Protein AF-A0A1V5C264-F1 (afdb_monomer_lite)

pLDDT: mean 93.82, std 5.55, range [57.28, 98.38]

Foldseek 3Di:
DPDQDDPCQCPDPVRVVVQQVPQDDPPPDGSVVVSVVVVVCCVCPDVVVVCCVQQVPHHPVVVVVVCVVPDPVVVVVQVVCQQVVHDDPVDDPVPPPDDRPPDDD

Secondary structure (DSSP, 8-state):
---PPPHHHHT-TTTHHHHHHHS--STTS-HHHHHHHHHHHHHHTSHHHHHHHHHTTS-HHHHHHHHHHH--HHHHHHHHHHHTT---TT--HHHHTSPPSSPP-

Structure (mmCIF, N/CA/C/O backbone):
data_AF-A0A1V5C264-F1
#
_entry.id   AF-A0A1V5C264-F1
#
loop_
_atom_site.group_PDB
_atom_site.id
_atom_site.type_symbol
_atom_site.label_atom_id
_atom_site.label_alt_id
_atom_site.label_comp_id
_atom_site.label_asym_id
_atom_site.label_entity_id
_atom_site.label_seq_id
_atom_site.pdbx_PDB_ins_code
_atom_site.Cartn_x
_atom_site.Cartn_y
_atom_site.Cartn_z
_atom_site.occupancy
_atom_site.B_iso_or_equiv
_atom_site.auth_seq_id
_atom_site.auth_comp_id
_atom_site.auth_asym_id
_atom_site.auth_atom_id
_atom_site.pdbx_PDB_model_num
ATOM 1 N N . MET A 1 1 ? -8.990 5.222 12.154 1.00 57.28 1 MET A N 1
ATOM 2 C CA . MET A 1 1 ? -10.092 5.487 13.109 1.00 57.28 1 MET A CA 1
ATOM 3 C C . MET A 1 1 ? -9.518 5.525 14.521 1.00 57.28 1 MET A C 1
ATOM 5 O O . MET A 1 1 ? -9.040 4.501 14.985 1.00 57.28 1 MET A O 1
ATOM 9 N N . ALA A 1 2 ? -9.449 6.697 15.155 1.00 69.06 2 ALA A N 1
ATOM 10 C CA . ALA A 1 2 ? -8.635 6.890 16.365 1.00 69.06 2 ALA A CA 1
ATOM 11 C C . ALA A 1 2 ? -9.377 6.630 17.692 1.00 69.06 2 ALA A C 1
ATOM 13 O O . ALA A 1 2 ? -8.732 6.466 18.718 1.00 69.06 2 ALA A O 1
ATOM 14 N N . THR A 1 3 ? -10.714 6.588 17.680 1.00 92.38 3 THR A N 1
ATOM 15 C CA . THR A 1 3 ? -11.538 6.703 18.900 1.00 92.38 3 THR A CA 1
ATOM 16 C C . THR A 1 3 ? -12.311 5.437 19.285 1.00 92.38 3 THR A C 1
ATOM 18 O O . THR A 1 3 ? -13.117 5.483 20.209 1.00 92.38 3 THR A O 1
ATOM 21 N N . ALA A 1 4 ? -12.105 4.304 18.598 1.00 93.44 4 ALA A N 1
ATOM 22 C CA . ALA A 1 4 ? -12.715 3.044 19.034 1.00 93.44 4 ALA A CA 1
ATOM 23 C C . ALA A 1 4 ? -12.108 2.575 20.369 1.00 93.44 4 ALA A C 1
ATOM 25 O O . ALA A 1 4 ? -10.886 2.651 20.526 1.00 93.44 4 ALA A O 1
ATOM 26 N N . PRO A 1 5 ? -12.923 2.025 21.286 1.00 95.25 5 PRO A N 1
ATOM 27 C CA . PRO A 1 5 ? -12.435 1.494 22.551 1.00 95.25 5 PRO A CA 1
ATOM 28 C C . PRO A 1 5 ? -11.496 0.300 22.342 1.00 95.25 5 PRO A C 1
ATOM 30 O O . PRO A 1 5 ? -11.518 -0.398 21.313 1.00 95.25 5 PRO A O 1
ATOM 33 N N . SER A 1 6 ? -10.657 0.035 23.338 1.00 95.12 6 SER A N 1
ATOM 34 C CA . SER A 1 6 ? -9.791 -1.138 23.329 1.00 95.12 6 SER A CA 1
ATOM 35 C C . SER A 1 6 ? -10.619 -2.421 23.479 1.00 95.12 6 SER A C 1
ATOM 37 O O . SER A 1 6 ? -11.800 -2.399 23.819 1.00 95.12 6 SER A O 1
ATOM 39 N N . ALA A 1 7 ? -10.007 -3.574 23.200 1.00 95.12 7 ALA A N 1
ATOM 40 C CA . ALA A 1 7 ? -10.665 -4.850 23.492 1.00 95.12 7 ALA A CA 1
ATOM 41 C C . ALA A 1 7 ? -10.906 -5.025 25.002 1.00 95.12 7 ALA A C 1
ATOM 43 O O . ALA A 1 7 ? -11.910 -5.603 25.396 1.00 95.12 7 ALA A O 1
ATOM 44 N N . LYS A 1 8 ? -10.018 -4.475 25.844 1.00 97.38 8 LYS A N 1
ATOM 45 C CA . LYS A 1 8 ? -10.157 -4.542 27.302 1.00 97.38 8 LYS A CA 1
ATOM 46 C C . LYS A 1 8 ? -11.412 -3.819 27.779 1.00 97.38 8 LYS A C 1
ATOM 48 O O . LYS A 1 8 ? -12.084 -4.336 28.655 1.00 97.38 8 LYS A O 1
ATOM 53 N N . ASP A 1 9 ? -11.749 -2.684 27.170 1.00 97.31 9 ASP A N 1
ATOM 54 C CA . ASP A 1 9 ? -12.967 -1.943 27.516 1.00 97.31 9 ASP A CA 1
ATOM 55 C C . ASP A 1 9 ? -14.222 -2.705 27.066 1.00 97.31 9 ASP A C 1
ATOM 57 O O . ASP A 1 9 ? -15.200 -2.780 27.803 1.00 97.31 9 ASP A O 1
ATOM 61 N N . PHE A 1 10 ? -14.197 -3.312 25.873 1.00 96.94 10 PHE A N 1
ATOM 62 C CA . PHE A 1 10 ? -15.345 -4.072 25.366 1.00 96.94 10 PHE A CA 1
ATOM 63 C C . PHE A 1 10 ? -15.644 -5.320 26.206 1.00 96.94 10 PHE A C 1
ATOM 65 O O . PHE A 1 10 ? -16.808 -5.640 26.406 1.00 96.94 10 PHE A O 1
ATOM 72 N N . PHE A 1 11 ? -14.615 -6.008 26.712 1.00 97.12 11 PHE A N 1
ATOM 73 C CA . PHE A 1 11 ? -14.774 -7.213 27.540 1.00 97.12 11 PHE A CA 1
ATOM 74 C C . PHE A 1 11 ? -14.804 -6.935 29.052 1.00 97.12 11 PHE A C 1
ATOM 76 O O . PHE A 1 11 ? -14.898 -7.875 29.840 1.00 97.12 11 PHE A O 1
ATOM 83 N N . ASN A 1 12 ? -14.713 -5.672 29.478 1.00 98.31 12 ASN A N 1
ATOM 84 C CA . ASN A 1 12 ? -14.851 -5.306 30.885 1.00 98.31 12 ASN A CA 1
ATOM 85 C C . ASN A 1 12 ? -16.347 -5.268 31.267 1.00 98.31 12 ASN A C 1
ATOM 87 O O . ASN A 1 12 ? -17.090 -4.503 30.648 1.00 98.31 12 ASN A O 1
ATOM 91 N N . PRO A 1 13 ? -16.790 -6.023 32.296 1.00 98.06 13 PRO A N 1
ATOM 92 C CA . PRO A 1 13 ? -18.185 -6.041 32.742 1.00 98.06 13 PRO A CA 1
ATOM 93 C C . PRO A 1 13 ? -18.781 -4.663 33.059 1.00 98.06 13 PRO A C 1
ATOM 95 O O . PRO A 1 13 ? -19.970 -4.458 32.853 1.00 98.06 13 PRO A O 1
ATOM 98 N N . GLU A 1 14 ? -17.978 -3.710 33.539 1.00 98.38 14 GLU A N 1
ATOM 99 C CA . GLU A 1 14 ? -18.458 -2.372 33.913 1.00 98.38 14 GLU A CA 1
ATOM 100 C C . GLU A 1 14 ? -18.763 -1.482 32.698 1.00 98.38 14 GLU A C 1
ATOM 102 O O . GLU A 1 14 ? -19.636 -0.616 32.758 1.00 98.38 14 GLU A O 1
ATOM 107 N N . THR A 1 15 ? -18.043 -1.675 31.589 1.00 98.12 15 THR A N 1
ATOM 108 C CA . THR A 1 15 ? -18.143 -0.826 30.390 1.00 98.12 1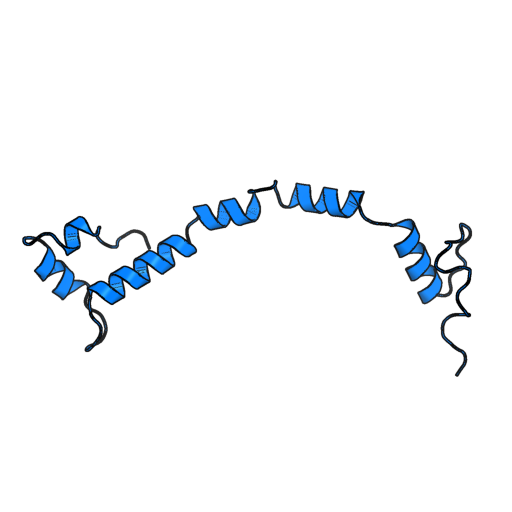5 THR A CA 1
ATOM 109 C C . THR A 1 15 ? -18.817 -1.516 29.208 1.00 98.12 15 THR A C 1
ATOM 111 O O . THR A 1 15 ? -19.258 -0.820 28.291 1.00 98.12 15 THR A O 1
ATOM 114 N N . HIS A 1 16 ? -18.931 -2.848 29.227 1.00 97.88 16 HIS A N 1
ATOM 115 C CA . HIS A 1 16 ? -19.470 -3.651 28.129 1.00 97.88 16 HIS A CA 1
ATOM 116 C C . HIS A 1 16 ? -20.855 -3.172 27.688 1.00 97.88 16 HIS A C 1
ATOM 118 O O . HIS A 1 16 ? -21.009 -2.759 26.543 1.00 97.88 16 HIS A O 1
ATOM 124 N N . ASP A 1 17 ? -21.829 -3.123 28.599 1.00 98.06 17 ASP A N 1
ATOM 125 C CA . ASP A 1 17 ? -23.222 -2.786 28.267 1.00 98.06 17 ASP A CA 1
ATOM 126 C C . ASP A 1 17 ? -23.367 -1.373 27.678 1.00 98.06 17 ASP A C 1
ATOM 128 O O . ASP A 1 17 ? -24.203 -1.115 26.807 1.00 98.06 17 ASP A O 1
ATOM 132 N N . ILE A 1 18 ? -22.527 -0.439 28.135 1.00 98.12 18 ILE A N 1
ATOM 133 C CA . ILE A 1 18 ? -22.489 0.935 27.626 1.00 98.12 18 ILE A CA 1
ATOM 134 C C . ILE A 1 18 ? -21.957 0.933 26.191 1.00 98.12 18 ILE A C 1
ATOM 136 O O . ILE A 1 18 ? -22.546 1.562 25.309 1.00 98.12 18 ILE A O 1
ATOM 140 N N . ILE A 1 19 ? -20.856 0.224 25.944 1.00 97.62 19 ILE A N 1
ATOM 141 C CA . ILE A 1 19 ? -20.245 0.137 24.618 1.00 97.62 19 ILE A CA 1
ATOM 142 C C . ILE A 1 19 ? -21.171 -0.601 23.646 1.00 97.62 19 ILE A C 1
ATOM 144 O O . ILE A 1 19 ? -21.394 -0.101 22.543 1.00 97.62 19 ILE A O 1
ATOM 148 N N . GLU A 1 20 ? -21.744 -1.730 24.064 1.00 97.62 20 GLU A N 1
ATOM 149 C CA . GLU A 1 20 ? -22.695 -2.529 23.288 1.00 97.62 20 GLU A CA 1
ATOM 150 C C . GLU A 1 20 ? -23.893 -1.676 22.859 1.00 97.62 20 GLU A C 1
ATOM 152 O O . GLU A 1 20 ? -24.271 -1.675 21.693 1.00 97.62 20 GLU A O 1
ATOM 157 N N . LYS A 1 21 ? -24.446 -0.854 23.760 1.00 97.00 21 LYS A N 1
ATOM 158 C CA . LYS A 1 21 ? -25.572 0.032 23.441 1.00 97.00 21 LYS A CA 1
ATOM 159 C C . LYS A 1 21 ? -25.193 1.189 22.515 1.00 97.00 21 LYS A C 1
ATOM 161 O O . LYS A 1 21 ? -25.906 1.463 21.551 1.00 97.00 21 LYS A O 1
ATOM 166 N N . TYR A 1 22 ? -24.136 1.934 22.841 1.00 97.25 22 TYR A N 1
ATOM 167 C CA . TYR A 1 22 ? -23.854 3.216 22.183 1.00 97.25 22 TYR A CA 1
ATOM 168 C C . TYR A 1 22 ? -22.998 3.095 20.923 1.00 97.25 22 TYR A C 1
ATOM 170 O O . TYR A 1 22 ? -22.998 4.017 20.108 1.00 97.25 22 TYR A O 1
ATOM 178 N N . LEU A 1 23 ? -22.286 1.980 20.737 1.00 96.75 23 LEU A N 1
ATOM 179 C CA . LEU A 1 23 ? -21.529 1.709 19.511 1.00 96.75 23 LEU A CA 1
ATOM 180 C C . LEU A 1 23 ? -22.224 0.710 18.574 1.00 96.75 23 LEU A C 1
ATOM 182 O O . LEU A 1 23 ? -21.651 0.385 17.522 1.00 96.75 23 LEU A O 1
ATOM 186 N N . ALA A 1 24 ? -23.448 0.286 18.914 1.00 96.44 24 ALA A N 1
ATOM 187 C CA . ALA A 1 24 ? -24.311 -0.526 18.066 1.00 96.44 24 ALA A CA 1
ATOM 188 C C . ALA A 1 24 ? -24.493 0.088 16.671 1.00 96.44 24 ALA A C 1
ATOM 190 O O . ALA A 1 24 ? -24.544 1.306 16.479 1.00 96.44 24 ALA A O 1
ATOM 191 N N . GLY A 1 25 ? -24.570 -0.791 15.673 1.00 93.06 25 GLY A N 1
ATOM 192 C CA . GLY A 1 25 ? -24.795 -0.423 14.280 1.00 93.06 25 GLY A CA 1
ATOM 193 C C . GLY A 1 25 ? -26.252 -0.577 13.847 1.00 93.06 25 GLY A C 1
ATOM 194 O O . GLY A 1 25 ? -27.197 -0.385 14.608 1.00 93.06 25 GLY A O 1
ATOM 195 N N . LYS A 1 26 ? -26.431 -0.948 12.576 1.00 96.00 26 LYS A N 1
ATOM 196 C CA . LYS A 1 26 ? -27.730 -1.350 12.027 1.00 96.00 26 LYS A CA 1
ATOM 197 C C . LYS A 1 26 ? -28.270 -2.565 12.796 1.00 96.00 26 LYS A C 1
ATOM 199 O O . LYS A 1 26 ? -27.502 -3.460 13.140 1.00 96.00 26 LYS A O 1
ATOM 204 N N . ALA A 1 27 ? -29.589 -2.629 12.988 1.00 95.81 27 ALA A N 1
ATOM 205 C CA . ALA A 1 27 ? -30.249 -3.798 13.567 1.00 95.81 27 ALA A CA 1
ATOM 206 C C . ALA A 1 27 ? -29.819 -5.101 12.863 1.00 95.81 27 ALA A C 1
ATOM 208 O O . ALA A 1 27 ? -29.773 -5.160 11.631 1.00 95.81 27 ALA A O 1
ATOM 209 N N . GLY A 1 28 ? -29.505 -6.129 13.656 1.00 94.88 28 GLY A N 1
ATOM 210 C CA . GLY A 1 28 ? -29.003 -7.421 13.174 1.00 94.88 28 GLY A CA 1
ATOM 211 C C . GLY A 1 28 ? -27.483 -7.502 12.980 1.00 94.88 28 GLY A C 1
ATOM 212 O O . GLY A 1 28 ? -26.993 -8.564 12.615 1.00 94.88 28 GLY A O 1
ATOM 213 N N . VAL A 1 29 ? -26.733 -6.423 13.227 1.00 96.88 29 VAL A N 1
ATOM 214 C CA . VAL A 1 29 ? -25.260 -6.433 13.235 1.00 96.88 29 VAL A CA 1
ATOM 215 C C . VAL A 1 29 ? -24.769 -6.355 14.676 1.00 96.88 29 VAL A C 1
ATOM 217 O O . VAL A 1 29 ? -25.168 -5.442 15.399 1.00 96.88 29 VAL A O 1
ATOM 220 N N . SER A 1 30 ? -23.899 -7.281 15.087 1.00 97.25 30 SER A N 1
ATOM 221 C CA . SER A 1 30 ? -23.309 -7.249 16.429 1.00 97.25 30 SER A CA 1
ATOM 222 C C . SER A 1 30 ? -22.357 -6.055 16.583 1.00 97.25 30 SER A C 1
ATOM 224 O O . SER A 1 30 ? -21.663 -5.653 15.637 1.00 97.25 30 SER A O 1
ATOM 226 N N . THR A 1 31 ? -22.308 -5.467 17.779 1.00 97.12 31 THR A N 1
ATOM 227 C CA . THR A 1 31 ? -21.385 -4.358 18.055 1.00 97.12 31 THR A CA 1
ATOM 228 C C . THR A 1 31 ? -19.935 -4.825 17.999 1.00 97.12 31 THR A C 1
ATOM 230 O O . THR A 1 31 ? -19.078 -4.107 17.476 1.00 97.12 31 THR A O 1
ATOM 233 N N . GLU A 1 32 ? -19.660 -6.050 18.458 1.00 96.94 32 GLU A N 1
ATOM 234 C CA . GLU A 1 32 ? -18.328 -6.646 18.382 1.00 96.94 32 GLU A CA 1
ATOM 235 C C . GLU A 1 32 ? -17.841 -6.755 16.931 1.00 96.94 32 GLU A C 1
ATOM 237 O O . GLU A 1 32 ? -16.770 -6.233 16.614 1.00 96.94 32 GLU A O 1
ATOM 242 N N . ASP A 1 33 ? -18.623 -7.356 16.026 1.00 96.94 33 ASP A N 1
ATOM 243 C CA . ASP A 1 33 ? -18.222 -7.531 14.622 1.00 96.94 33 ASP A CA 1
ATOM 244 C C . ASP A 1 33 ? -17.954 -6.183 13.954 1.00 96.94 33 ASP A C 1
ATOM 246 O O . ASP A 1 33 ? -16.962 -6.009 13.238 1.00 96.94 33 ASP A O 1
ATOM 250 N N . ARG A 1 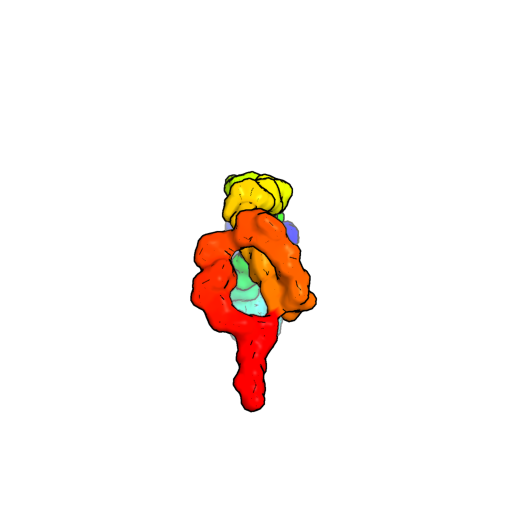34 ? -18.797 -5.187 14.249 1.00 96.00 34 ARG A N 1
ATOM 251 C CA . ARG A 1 34 ? -18.597 -3.816 13.778 1.00 96.00 34 ARG A CA 1
ATOM 252 C C . ARG A 1 34 ? -17.266 -3.242 14.271 1.00 96.00 34 ARG A C 1
ATOM 254 O O . ARG A 1 34 ? -16.521 -2.676 13.469 1.00 96.00 34 ARG A O 1
ATOM 261 N N . LEU A 1 35 ? -16.945 -3.386 15.558 1.00 96.12 35 LEU A N 1
ATOM 262 C CA . LEU A 1 35 ? -15.682 -2.913 16.136 1.00 96.12 35 LEU A CA 1
ATOM 263 C C . LEU A 1 35 ? -14.464 -3.666 15.583 1.00 96.12 35 LEU A C 1
ATOM 265 O O . LEU A 1 35 ? -13.424 -3.043 15.355 1.00 96.12 35 LEU A O 1
ATOM 269 N N . ARG A 1 36 ? -14.581 -4.973 15.320 1.00 95.88 36 ARG A N 1
ATOM 270 C CA . ARG A 1 36 ? -13.525 -5.785 14.692 1.00 95.88 36 ARG A CA 1
ATOM 271 C C . ARG A 1 36 ? -13.228 -5.302 13.277 1.00 95.88 36 ARG A C 1
ATOM 273 O O . ARG A 1 36 ? -12.071 -5.037 12.964 1.00 95.88 36 ARG A O 1
ATOM 280 N N . MET A 1 37 ? -14.261 -5.103 12.457 1.00 95.81 37 MET A N 1
ATOM 281 C CA . MET A 1 37 ? -14.101 -4.590 11.092 1.00 95.81 37 MET A CA 1
ATOM 282 C C . MET A 1 37 ? -13.490 -3.192 11.070 1.00 95.81 37 MET A C 1
ATOM 284 O O . MET A 1 37 ? -12.587 -2.912 10.287 1.00 95.81 37 MET A O 1
ATOM 288 N N . ILE A 1 38 ? -13.933 -2.324 11.973 1.00 95.00 38 ILE A N 1
ATOM 289 C CA . ILE A 1 38 ? -13.359 -0.993 12.165 1.00 95.00 38 ILE A CA 1
ATOM 290 C C . ILE A 1 38 ? -11.858 -1.054 12.483 1.00 95.00 38 ILE A C 1
ATOM 292 O O . ILE A 1 38 ? -11.079 -0.276 11.929 1.00 95.00 38 ILE A O 1
ATOM 296 N N . LYS A 1 39 ? -11.448 -1.957 13.382 1.00 94.44 39 LYS A N 1
ATOM 297 C CA . LYS A 1 39 ? -10.040 -2.117 13.768 1.00 94.44 39 LYS A CA 1
ATOM 298 C C . LYS A 1 39 ? -9.215 -2.693 12.624 1.00 94.44 39 LYS A C 1
ATOM 300 O O . LYS A 1 39 ? -8.151 -2.157 12.346 1.00 94.44 39 LYS A O 1
ATOM 305 N N . LEU A 1 40 ? -9.751 -3.668 11.892 1.00 95.06 40 LEU A N 1
ATOM 306 C CA . LEU A 1 40 ? -9.110 -4.191 10.688 1.00 95.06 40 LEU A CA 1
ATOM 307 C C . LEU A 1 40 ? -8.856 -3.082 9.659 1.00 95.06 40 LEU A C 1
ATOM 309 O O . LEU A 1 40 ? -7.730 -2.927 9.203 1.00 95.06 40 LEU A O 1
ATOM 313 N N . VAL A 1 41 ? -9.873 -2.270 9.342 1.00 94.50 41 VAL A N 1
ATOM 314 C CA . VAL A 1 41 ? -9.738 -1.144 8.399 1.00 94.50 41 VAL A CA 1
ATOM 315 C C . VAL A 1 41 ? -8.701 -0.129 8.884 1.00 94.50 41 VAL A C 1
ATOM 317 O O . VAL A 1 41 ? -7.924 0.390 8.087 1.00 94.50 41 VAL A O 1
ATOM 320 N N . LYS A 1 42 ? -8.663 0.157 10.192 1.00 92.94 42 LYS A N 1
ATOM 321 C CA . LYS A 1 42 ? -7.632 1.019 10.787 1.00 92.94 42 LYS A CA 1
ATOM 322 C C . LYS A 1 42 ? -6.233 0.437 10.574 1.00 92.94 42 LYS A C 1
ATOM 324 O O . LYS A 1 42 ? -5.325 1.208 10.293 1.00 92.94 42 LYS A O 1
ATOM 329 N N . ASP A 1 43 ? -6.057 -0.860 10.786 1.00 92.31 43 ASP A N 1
ATOM 330 C CA . ASP A 1 43 ? -4.739 -1.488 10.768 1.00 92.31 43 ASP A CA 1
ATOM 331 C C . ASP A 1 43 ? -4.191 -1.587 9.337 1.00 92.31 43 ASP A C 1
ATOM 333 O O . ASP A 1 43 ? -3.059 -1.170 9.103 1.00 92.31 43 ASP A O 1
ATOM 337 N N . ILE A 1 44 ? -5.017 -1.996 8.365 1.00 94.25 44 ILE A N 1
ATOM 338 C CA . ILE A 1 44 ? -4.620 -2.019 6.942 1.00 94.25 44 ILE A CA 1
ATOM 339 C C . ILE A 1 44 ? -4.445 -0.614 6.350 1.00 94.25 44 ILE A C 1
ATOM 341 O O . ILE A 1 44 ? -3.636 -0.424 5.455 1.00 94.25 44 ILE A O 1
ATOM 345 N N . GLY A 1 45 ? -5.208 0.370 6.835 1.00 92.19 45 GLY A N 1
ATOM 346 C CA . GLY A 1 45 ? -5.095 1.776 6.437 1.00 92.19 45 GLY A CA 1
ATOM 347 C C . GLY A 1 45 ? -4.200 2.585 7.374 1.00 92.19 45 GLY A C 1
ATOM 348 O O . GLY A 1 45 ? -4.412 3.788 7.535 1.00 92.19 45 GLY A O 1
ATOM 349 N N . SER A 1 46 ? -3.292 1.924 8.094 1.00 92.69 46 SER A N 1
ATOM 350 C CA . SER A 1 46 ? -2.399 2.596 9.028 1.00 92.69 46 SER A CA 1
ATOM 351 C C . SER A 1 46 ? -1.221 3.224 8.293 1.00 92.69 46 SER A C 1
ATOM 353 O O . SER A 1 46 ? -0.712 2.685 7.314 1.00 92.69 46 SER A O 1
ATOM 355 N N . SER A 1 47 ? -0.702 4.325 8.840 1.00 93.00 47 SER A N 1
ATOM 356 C CA . SER A 1 47 ? 0.501 4.971 8.306 1.00 93.00 47 SER A CA 1
ATOM 357 C C . SER A 1 47 ? 1.729 4.058 8.325 1.00 93.00 47 SER A C 1
ATOM 359 O O . SER A 1 47 ? 2.721 4.356 7.675 1.00 93.00 47 SER A O 1
ATOM 361 N N . TYR A 1 48 ? 1.698 2.977 9.110 1.00 93.75 48 TYR A N 1
ATOM 362 C CA . TYR A 1 48 ? 2.751 1.972 9.111 1.00 93.75 48 TYR A CA 1
ATOM 363 C C . TYR A 1 48 ? 2.833 1.272 7.750 1.00 93.75 48 TYR A C 1
ATOM 365 O O . TYR A 1 48 ? 3.908 1.242 7.155 1.00 93.75 48 TYR A O 1
ATOM 373 N N . GLU A 1 49 ? 1.695 0.807 7.226 1.00 94.62 49 GLU A N 1
ATOM 374 C CA . GLU A 1 49 ? 1.614 0.193 5.896 1.00 94.62 49 GLU A CA 1
ATOM 375 C C . GLU A 1 49 ? 1.930 1.205 4.790 1.00 94.62 49 GLU A C 1
ATOM 377 O O . GLU A 1 49 ? 2.659 0.880 3.851 1.00 94.62 49 GLU A O 1
ATOM 382 N N . ASP A 1 50 ? 1.474 2.455 4.928 1.00 93.19 50 ASP A N 1
ATOM 383 C CA . ASP A 1 50 ? 1.805 3.520 3.974 1.00 93.19 50 ASP A CA 1
ATOM 384 C C . ASP A 1 50 ? 3.321 3.740 3.894 1.00 93.19 50 ASP A C 1
ATOM 386 O O . ASP A 1 50 ? 3.894 3.747 2.805 1.00 93.19 50 ASP A O 1
ATOM 390 N N . VAL A 1 51 ? 3.981 3.886 5.049 1.00 95.00 51 VAL A N 1
ATOM 391 C CA . VAL A 1 51 ? 5.429 4.122 5.143 1.00 95.00 51 VAL A CA 1
ATOM 392 C C . VAL A 1 51 ? 6.213 2.925 4.621 1.00 95.00 51 VAL A C 1
ATOM 394 O O . VAL A 1 51 ? 7.162 3.113 3.859 1.00 95.00 51 VAL A O 1
ATOM 397 N N . LEU A 1 52 ? 5.818 1.703 4.985 1.00 94.56 52 LEU A N 1
ATOM 398 C CA . LEU A 1 52 ? 6.433 0.495 4.440 1.00 94.56 52 LEU A CA 1
ATOM 399 C C . LEU A 1 52 ? 6.311 0.457 2.916 1.00 94.56 52 LEU A C 1
ATOM 401 O O . LEU A 1 52 ? 7.309 0.241 2.234 1.00 94.56 52 LEU A O 1
ATOM 405 N N . THR A 1 53 ? 5.133 0.757 2.373 1.00 93.50 53 THR A N 1
ATOM 406 C CA . THR A 1 53 ? 4.896 0.734 0.924 1.00 93.50 53 THR A CA 1
ATOM 407 C C . THR A 1 53 ? 5.813 1.701 0.167 1.00 93.50 53 THR A C 1
ATOM 409 O O . THR A 1 53 ? 6.291 1.371 -0.917 1.00 93.50 53 THR A O 1
ATOM 412 N N . ILE A 1 54 ? 6.094 2.885 0.721 1.00 95.38 54 ILE A N 1
ATOM 413 C CA . ILE A 1 54 ? 6.904 3.911 0.038 1.00 95.38 54 ILE A CA 1
ATOM 414 C C . ILE A 1 54 ? 8.411 3.833 0.331 1.00 95.38 54 ILE A C 1
ATOM 416 O O . ILE A 1 54 ? 9.194 4.434 -0.413 1.00 95.38 54 ILE A O 1
ATOM 420 N N . HIS A 1 55 ? 8.824 3.167 1.416 1.00 95.56 55 HIS A N 1
ATOM 421 C CA . HIS A 1 55 ? 10.205 3.230 1.912 1.00 95.56 55 HIS A CA 1
ATOM 422 C C . HIS A 1 55 ? 10.867 1.888 2.237 1.00 95.56 55 HIS A C 1
ATOM 424 O O . HIS A 1 55 ? 12.074 1.907 2.480 1.00 95.56 55 HIS A O 1
ATOM 430 N N . ALA A 1 56 ? 10.155 0.755 2.247 1.00 92.69 56 ALA A N 1
ATOM 431 C CA . ALA A 1 56 ? 10.703 -0.518 2.736 1.00 92.69 56 ALA A CA 1
ATOM 432 C C . ALA A 1 56 ? 12.061 -0.886 2.110 1.00 92.69 56 ALA A C 1
ATOM 434 O O . ALA A 1 56 ? 13.032 -1.091 2.832 1.00 92.69 56 ALA A O 1
ATOM 435 N N . GLU A 1 57 ? 12.153 -0.910 0.779 1.00 92.19 57 GLU A N 1
ATOM 436 C CA . GLU A 1 57 ? 13.386 -1.250 0.044 1.00 92.19 57 GLU A CA 1
ATOM 437 C C . GLU A 1 57 ? 14.123 -0.010 -0.489 1.00 92.19 57 GLU A C 1
ATOM 439 O O . GLU A 1 57 ? 14.900 -0.071 -1.442 1.00 92.19 57 GLU A O 1
ATOM 444 N N . GLY A 1 58 ? 13.874 1.144 0.126 1.00 92.94 58 GLY A N 1
ATOM 445 C CA . GLY A 1 58 ? 14.316 2.441 -0.367 1.00 92.94 58 GLY A CA 1
ATOM 446 C C . GLY A 1 58 ? 13.159 3.271 -0.909 1.00 92.94 58 GLY A C 1
ATOM 447 O O . GLY A 1 58 ? 12.054 2.789 -1.147 1.00 92.94 58 GLY A O 1
ATOM 448 N N . SER A 1 59 ? 13.409 4.570 -1.059 1.00 95.38 59 SER A N 1
ATOM 449 C CA . SER A 1 59 ? 12.398 5.501 -1.550 1.00 95.38 59 SER A CA 1
ATOM 450 C C . SER A 1 59 ? 12.039 5.237 -3.015 1.00 95.38 59 SER A C 1
ATOM 452 O O . SER A 1 59 ? 12.786 4.608 -3.766 1.00 95.38 59 SER A O 1
ATOM 454 N N . LEU A 1 60 ? 10.938 5.836 -3.466 1.00 95.12 60 LEU A N 1
ATOM 455 C CA . LEU A 1 60 ? 10.563 5.862 -4.885 1.00 95.12 60 LEU A CA 1
ATOM 456 C C . LEU A 1 60 ? 11.681 6.406 -5.796 1.00 95.12 60 LEU A C 1
ATOM 458 O O . LEU A 1 60 ? 11.753 6.059 -6.973 1.00 95.12 60 LEU A O 1
ATOM 462 N N . GLU A 1 61 ? 12.575 7.245 -5.265 1.00 96.56 61 GLU A N 1
ATOM 463 C CA . GLU A 1 61 ? 13.721 7.754 -6.020 1.00 96.56 61 GLU A CA 1
ATOM 464 C C . GLU A 1 61 ? 14.790 6.678 -6.239 1.00 96.56 61 GLU A C 1
ATOM 466 O O . GLU A 1 61 ? 15.360 6.597 -7.325 1.00 96.56 61 GLU A O 1
ATOM 471 N N . ALA A 1 62 ? 15.006 5.792 -5.261 1.00 96.12 62 ALA A N 1
ATOM 472 C CA . ALA A 1 62 ? 15.895 4.646 -5.434 1.00 96.12 62 ALA A CA 1
ATOM 473 C C . ALA A 1 62 ? 15.409 3.752 -6.587 1.00 96.12 62 ALA A C 1
ATOM 475 O O . ALA A 1 62 ? 16.201 3.380 -7.449 1.00 96.12 62 ALA A O 1
ATOM 476 N N . GLN A 1 63 ? 14.098 3.506 -6.679 1.00 95.19 63 GLN A N 1
ATOM 477 C CA . GLN A 1 63 ? 13.512 2.730 -7.777 1.00 95.19 63 GLN A CA 1
ATOM 478 C C . GLN A 1 63 ? 13.695 3.409 -9.144 1.00 95.19 63 GLN A C 1
ATOM 480 O O . GLN A 1 63 ? 14.043 2.738 -10.117 1.00 95.19 63 GLN A O 1
ATOM 485 N N . LYS A 1 64 ? 13.524 4.738 -9.241 1.00 96.50 64 LYS A N 1
ATOM 486 C CA . LYS A 1 64 ? 13.807 5.479 -10.486 1.00 96.50 64 LYS A CA 1
ATOM 487 C C . LYS A 1 64 ? 15.266 5.342 -10.910 1.00 96.50 64 LYS A C 1
ATOM 489 O O . LYS A 1 64 ? 15.530 5.128 -12.091 1.00 96.50 64 LYS A O 1
ATOM 494 N N . LEU A 1 65 ? 16.199 5.442 -9.963 1.00 97.19 65 LEU A N 1
ATOM 495 C CA . LEU A 1 65 ? 17.624 5.255 -10.235 1.00 97.19 65 LEU A CA 1
ATOM 496 C C . LEU A 1 65 ? 17.919 3.824 -10.691 1.00 97.19 65 LEU A C 1
ATOM 498 O O . LEU A 1 65 ? 18.663 3.644 -11.651 1.00 97.19 65 LEU A O 1
ATOM 502 N N . SER A 1 66 ? 17.294 2.812 -10.083 1.00 96.44 66 SER A N 1
ATOM 503 C CA . SER A 1 66 ? 17.415 1.421 -10.531 1.00 96.44 66 SER A CA 1
ATOM 504 C C . SER A 1 66 ? 16.893 1.226 -11.956 1.00 96.44 66 SER A C 1
ATOM 506 O O . SER A 1 66 ? 17.581 0.616 -12.770 1.00 96.44 66 SER A O 1
ATOM 508 N N . ILE A 1 67 ? 15.723 1.782 -12.295 1.00 97.19 67 ILE A N 1
ATOM 509 C CA . ILE A 1 67 ? 15.178 1.735 -13.663 1.00 97.19 67 ILE A CA 1
ATOM 510 C C . ILE A 1 67 ? 16.130 2.427 -14.642 1.00 97.19 67 ILE A C 1
ATOM 512 O O . ILE A 1 67 ? 16.417 1.878 -15.702 1.00 97.19 67 ILE A O 1
ATOM 516 N N . LEU A 1 68 ? 16.640 3.609 -14.286 1.00 97.38 68 LEU A N 1
ATOM 517 C CA . LEU A 1 68 ? 17.597 4.355 -15.101 1.00 97.38 68 LEU A CA 1
ATOM 518 C C . LEU A 1 68 ? 18.883 3.549 -15.330 1.00 97.38 68 LEU A C 1
ATOM 520 O O . LEU A 1 68 ? 19.375 3.494 -16.451 1.00 97.38 68 LEU A O 1
ATOM 524 N N . GLN A 1 69 ? 19.405 2.901 -14.292 1.00 97.62 69 GLN A N 1
ATOM 525 C CA . GLN A 1 69 ? 20.643 2.130 -14.369 1.00 97.62 69 GLN A CA 1
ATOM 526 C C . GLN A 1 69 ? 20.485 0.829 -15.170 1.00 97.62 69 GLN A C 1
ATOM 528 O O . GLN A 1 69 ? 21.421 0.412 -15.848 1.00 97.62 69 GLN A O 1
ATOM 533 N N . LEU A 1 70 ? 19.319 0.182 -15.090 1.00 97.56 70 LEU A N 1
ATOM 534 C CA . LEU A 1 70 ? 19.036 -1.092 -15.760 1.00 97.56 70 LEU A CA 1
ATOM 535 C C . LEU A 1 70 ? 18.461 -0.922 -17.175 1.00 97.56 70 LEU A C 1
ATOM 537 O O . LEU A 1 70 ? 18.346 -1.894 -17.921 1.00 97.56 70 LEU A O 1
ATOM 541 N N . ALA A 1 71 ? 18.069 0.292 -17.560 1.00 97.38 71 ALA A N 1
ATOM 542 C CA . ALA A 1 71 ? 17.497 0.569 -18.868 1.00 97.38 71 ALA A CA 1
ATOM 543 C C . ALA A 1 71 ? 18.529 0.415 -20.000 1.00 97.38 71 ALA A C 1
ATOM 545 O O . ALA A 1 71 ? 19.527 1.131 -20.070 1.00 97.38 71 ALA A O 1
ATOM 546 N N . GLU A 1 72 ? 18.221 -0.440 -20.979 1.00 96.38 72 GLU A N 1
ATOM 547 C CA . GLU A 1 72 ? 18.982 -0.544 -22.230 1.00 96.38 72 GLU A CA 1
ATOM 548 C C . GLU A 1 72 ? 18.630 0.608 -23.185 1.00 96.38 72 GLU A C 1
ATOM 550 O O . GLU A 1 72 ? 17.928 0.443 -24.186 1.00 96.38 72 GLU A O 1
ATOM 555 N N . PHE A 1 73 ? 19.105 1.816 -22.871 1.00 95.56 73 PHE A N 1
ATOM 556 C CA . PHE A 1 73 ? 18.770 3.018 -23.640 1.00 95.56 73 PHE A CA 1
ATOM 557 C C . PHE A 1 73 ? 19.172 2.949 -25.109 1.00 95.56 73 PHE A C 1
ATOM 559 O O . PHE A 1 73 ? 18.454 3.489 -25.950 1.00 95.56 73 PHE A O 1
ATOM 566 N N . ASP A 1 74 ? 20.289 2.302 -25.434 1.00 95.25 74 ASP A N 1
ATOM 567 C CA . ASP A 1 74 ? 20.713 2.151 -26.827 1.00 95.25 74 ASP A CA 1
ATOM 568 C C . ASP A 1 74 ? 19.731 1.272 -27.611 1.00 95.25 74 ASP A C 1
ATOM 570 O O . ASP A 1 74 ? 19.362 1.622 -28.735 1.00 95.25 74 ASP A O 1
ATOM 574 N N . ARG A 1 75 ? 19.189 0.223 -26.978 1.00 95.94 75 ARG A N 1
ATO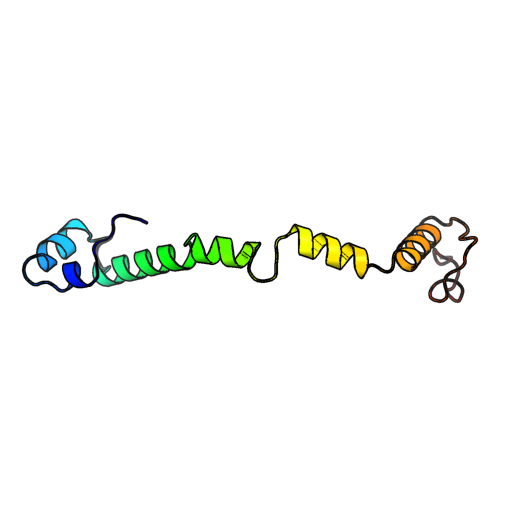M 575 C CA . ARG A 1 75 ? 18.105 -0.587 -27.544 1.00 95.94 75 ARG A CA 1
ATOM 576 C C . ARG A 1 75 ? 16.841 0.238 -27.754 1.00 95.94 75 ARG A C 1
ATOM 578 O O . ARG A 1 75 ? 16.250 0.188 -28.829 1.00 95.94 75 ARG A O 1
ATOM 585 N N . TYR A 1 76 ? 16.425 1.022 -26.759 1.00 96.19 76 TYR A N 1
ATOM 586 C CA . TYR A 1 76 ? 15.216 1.850 -26.861 1.00 96.19 76 TYR A CA 1
ATOM 587 C C . TYR A 1 76 ? 15.333 2.926 -27.943 1.00 96.19 76 TYR A C 1
ATOM 589 O O . TYR A 1 76 ? 14.403 3.127 -28.724 1.00 96.19 76 TYR A O 1
ATOM 597 N N . LYS A 1 77 ? 16.494 3.581 -28.044 1.00 96.00 77 LYS A N 1
ATOM 598 C CA . LYS A 1 77 ? 16.778 4.561 -29.099 1.00 96.00 77 LYS A CA 1
ATOM 599 C C . LYS A 1 77 ? 16.789 3.911 -30.479 1.00 96.00 77 LYS A C 1
ATOM 601 O O . LYS A 1 77 ? 16.218 4.478 -31.406 1.00 96.00 77 LYS A O 1
ATOM 606 N N . ALA A 1 78 ? 17.396 2.733 -30.620 1.00 96.19 78 ALA A N 1
ATOM 607 C CA . ALA A 1 78 ? 17.409 2.004 -31.884 1.00 96.19 78 ALA A CA 1
ATOM 608 C C . ALA A 1 78 ? 15.995 1.580 -32.317 1.00 96.19 78 ALA A C 1
ATOM 610 O O . ALA A 1 78 ? 15.630 1.778 -33.476 1.00 96.19 78 ALA A O 1
ATOM 611 N N . ALA A 1 79 ? 15.167 1.102 -31.381 1.00 95.69 79 ALA A N 1
ATOM 612 C CA . ALA A 1 79 ? 13.761 0.788 -31.634 1.00 95.69 79 ALA A CA 1
ATOM 613 C C . ALA A 1 79 ? 12.978 2.020 -32.122 1.00 95.69 79 ALA A C 1
ATOM 615 O O . ALA A 1 79 ? 12.270 1.947 -33.127 1.00 95.69 79 ALA A O 1
ATOM 616 N N . ALA A 1 80 ? 13.141 3.163 -31.444 1.00 96.00 80 ALA A N 1
ATOM 617 C CA . ALA A 1 80 ? 12.481 4.416 -31.808 1.00 96.00 80 ALA A CA 1
ATOM 618 C C . ALA A 1 80 ? 12.929 4.932 -33.185 1.00 96.00 80 ALA A C 1
ATOM 620 O O . ALA A 1 80 ? 12.091 5.303 -34.005 1.00 96.00 80 ALA A O 1
ATOM 621 N N . MET A 1 81 ? 14.236 4.907 -33.473 1.00 95.31 81 MET A N 1
ATOM 622 C CA . MET A 1 81 ? 14.773 5.288 -34.783 1.00 95.31 81 MET A CA 1
ATOM 623 C C . MET A 1 81 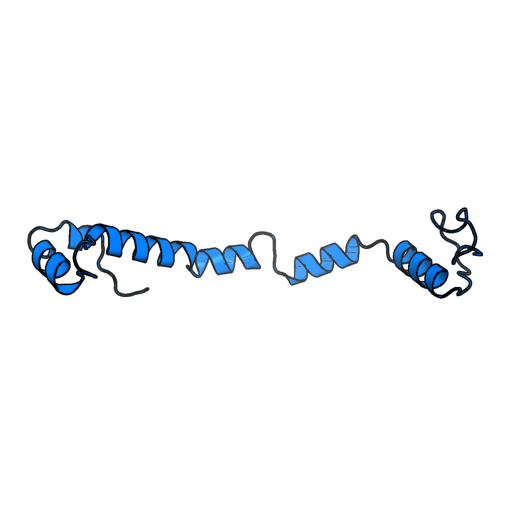? 14.230 4.391 -35.897 1.00 95.31 81 MET A C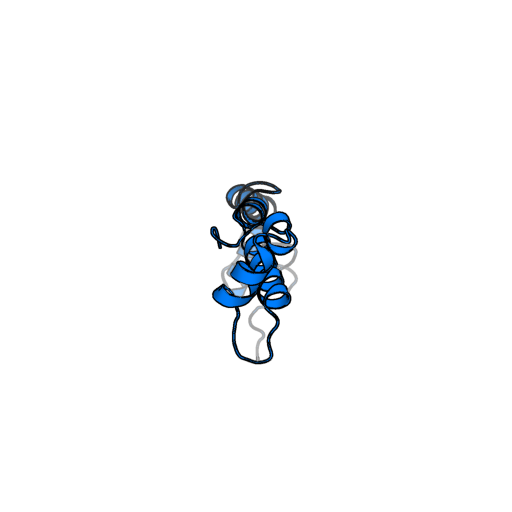 1
ATOM 625 O O . MET A 1 81 ? 13.783 4.905 -36.919 1.00 95.31 81 MET A O 1
ATOM 629 N N . ARG A 1 82 ? 14.178 3.071 -35.683 1.00 94.06 82 ARG A N 1
ATOM 630 C CA . ARG A 1 82 ? 13.587 2.124 -36.637 1.00 94.06 82 ARG A CA 1
ATOM 631 C C . ARG A 1 82 ? 12.106 2.407 -36.890 1.00 94.06 82 ARG A C 1
ATOM 633 O O . ARG A 1 82 ? 11.690 2.435 -38.045 1.00 94.06 82 ARG A O 1
ATOM 640 N N . ALA A 1 83 ? 11.322 2.640 -35.837 1.00 94.38 83 ALA A N 1
ATOM 641 C CA . ALA A 1 83 ? 9.898 2.957 -35.955 1.00 94.38 83 ALA A CA 1
ATOM 642 C C . ALA A 1 83 ? 9.654 4.270 -36.722 1.00 94.38 83 ALA A C 1
ATOM 644 O O . ALA A 1 83 ? 8.717 4.356 -37.510 1.00 94.38 83 ALA A O 1
ATOM 645 N N . ALA A 1 84 ? 10.524 5.263 -36.530 1.00 95.19 84 ALA A N 1
ATOM 646 C CA . ALA A 1 84 ? 10.475 6.555 -37.212 1.00 95.19 84 ALA A CA 1
ATOM 647 C C . ALA A 1 84 ? 11.208 6.579 -38.569 1.00 95.19 84 ALA A C 1
ATOM 649 O O . ALA A 1 84 ? 11.310 7.638 -39.182 1.00 95.19 84 ALA A O 1
ATOM 650 N N . GLN A 1 85 ? 11.747 5.442 -39.028 1.00 92.44 85 GLN A N 1
ATOM 651 C CA . GLN A 1 85 ? 12.549 5.323 -40.256 1.00 92.44 85 GLN A CA 1
ATOM 652 C C . GLN A 1 85 ? 13.783 6.248 -40.304 1.00 92.44 85 GLN A C 1
ATOM 654 O O . GLN A 1 85 ? 14.229 6.677 -41.368 1.00 92.44 85 GLN A O 1
ATOM 659 N 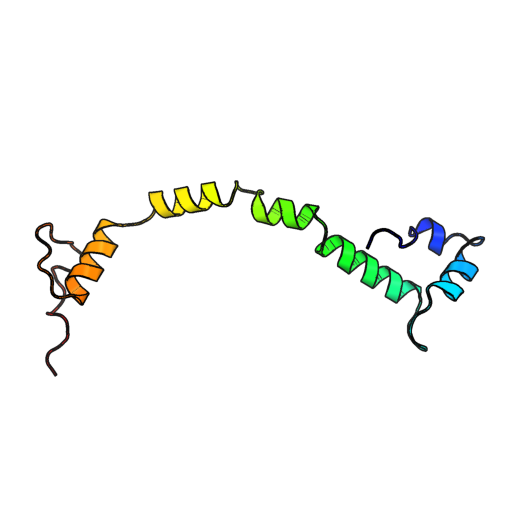N . ILE A 1 86 ? 14.365 6.542 -39.143 1.00 93.88 86 ILE A N 1
ATOM 660 C CA . ILE A 1 86 ? 15.601 7.312 -39.000 1.00 93.88 86 ILE A CA 1
ATOM 661 C C . ILE A 1 86 ? 16.790 6.349 -39.054 1.00 93.88 86 ILE A C 1
ATOM 663 O O . ILE A 1 86 ? 16.818 5.339 -38.352 1.00 93.88 86 ILE A O 1
ATOM 667 N N . ASN A 1 87 ? 17.806 6.675 -39.858 1.00 90.38 87 ASN A N 1
ATOM 668 C CA . ASN A 1 87 ? 19.024 5.869 -39.940 1.00 90.38 87 ASN A CA 1
ATOM 669 C C . ASN A 1 87 ? 19.815 5.913 -38.617 1.00 90.38 87 ASN A C 1
ATOM 671 O O . ASN A 1 87 ? 20.338 6.965 -38.232 1.00 90.38 87 ASN A O 1
ATOM 675 N N . ASN A 1 88 ? 19.951 4.764 -37.949 1.00 91.50 88 ASN A N 1
ATOM 676 C CA . ASN A 1 88 ? 20.767 4.625 -36.748 1.00 91.50 88 ASN A CA 1
ATOM 677 C C . ASN A 1 88 ? 22.242 4.394 -37.113 1.00 91.50 88 ASN A C 1
ATOM 679 O O . ASN A 1 88 ? 22.671 3.269 -37.349 1.00 91.50 88 ASN A O 1
ATOM 683 N N . ARG A 1 89 ? 23.052 5.457 -37.076 1.00 89.19 89 ARG A N 1
ATOM 684 C CA . ARG A 1 89 ? 24.489 5.397 -37.413 1.00 89.19 89 ARG A CA 1
ATOM 685 C C . ARG A 1 89 ? 25.312 4.447 -36.540 1.00 89.19 89 ARG A C 1
ATOM 687 O O . ARG A 1 89 ? 26.374 4.021 -36.976 1.00 89.19 89 ARG A O 1
ATOM 694 N N . LYS A 1 90 ? 24.876 4.176 -35.306 1.00 88.38 90 LYS A N 1
ATOM 695 C CA . LYS A 1 90 ? 25.590 3.273 -34.390 1.00 88.38 90 LYS A CA 1
ATOM 696 C C . LYS A 1 90 ? 25.262 1.797 -34.637 1.00 88.38 90 LYS A C 1
ATOM 698 O O . LYS A 1 90 ? 25.984 0.952 -34.122 1.00 88.38 90 LYS A O 1
ATOM 703 N N . GLY A 1 91 ? 24.200 1.502 -35.391 1.00 88.38 91 GLY A N 1
ATOM 704 C CA . GLY A 1 91 ? 23.616 0.163 -35.450 1.00 88.38 91 GLY A CA 1
ATOM 705 C C . GLY A 1 91 ? 23.058 -0.283 -34.096 1.00 88.38 91 GLY A C 1
ATOM 706 O O . GLY A 1 91 ? 23.181 0.411 -33.079 1.00 88.38 91 GLY A O 1
ATOM 707 N N . HIS A 1 92 ? 22.380 -1.421 -34.087 1.00 94.62 92 HIS A N 1
ATOM 708 C CA . HIS A 1 92 ? 22.039 -2.164 -32.883 1.00 94.62 92 HIS A CA 1
ATOM 709 C C . HIS A 1 92 ? 21.720 -3.614 -33.263 1.00 94.62 92 HIS A C 1
ATOM 711 O O . HIS A 1 92 ? 20.766 -3.854 -34.001 1.00 94.62 92 HIS A O 1
ATOM 717 N N . ALA A 1 93 ? 22.431 -4.579 -32.671 1.00 93.38 93 ALA A N 1
ATOM 718 C CA . ALA A 1 93 ? 22.383 -5.995 -33.059 1.00 93.38 93 ALA A CA 1
ATOM 719 C C . ALA A 1 93 ? 20.959 -6.573 -33.196 1.00 93.38 93 ALA A C 1
ATOM 721 O O . ALA A 1 93 ? 20.668 -7.291 -34.141 1.00 93.38 93 ALA A O 1
ATOM 722 N N . LEU A 1 94 ? 20.038 -6.213 -32.293 1.00 92.69 94 LEU A N 1
ATOM 723 C CA . LEU A 1 94 ? 18.642 -6.678 -32.365 1.00 92.69 94 LEU A CA 1
ATOM 724 C C . LEU A 1 94 ? 17.835 -6.147 -33.563 1.00 92.69 94 LEU A C 1
ATOM 726 O O . LEU A 1 94 ? 16.815 -6.740 -33.896 1.00 92.69 94 LEU A O 1
ATOM 730 N N . PHE A 1 95 ? 18.210 -5.008 -34.148 1.00 92.75 95 PHE A N 1
ATOM 731 C CA . PHE A 1 95 ? 17.410 -4.314 -35.164 1.00 92.75 95 PHE A CA 1
ATOM 732 C C . PHE A 1 95 ? 18.041 -4.316 -36.552 1.00 92.75 95 PHE A C 1
ATOM 734 O O . PHE A 1 95 ? 17.302 -4.159 -37.525 1.00 92.75 95 PHE A O 1
ATOM 741 N N . ASP A 1 96 ? 19.360 -4.481 -36.637 1.00 88.50 96 ASP A N 1
ATOM 742 C CA . ASP A 1 96 ? 20.102 -4.432 -37.898 1.00 88.50 96 ASP A CA 1
ATOM 743 C C . ASP A 1 96 ? 19.732 -5.607 -38.821 1.00 88.50 96 ASP A C 1
ATOM 745 O O . ASP A 1 96 ? 19.595 -5.419 -40.027 1.00 88.50 96 ASP A O 1
ATOM 749 N N . ASP A 1 97 ? 19.461 -6.784 -38.246 1.00 89.06 97 ASP A N 1
ATOM 750 C CA . ASP A 1 97 ? 19.095 -7.997 -38.993 1.00 89.06 97 ASP A CA 1
ATOM 751 C C . ASP A 1 97 ? 17.591 -8.097 -39.311 1.00 89.06 97 ASP A C 1
ATOM 753 O O . ASP A 1 97 ? 17.137 -9.031 -39.978 1.00 89.06 97 ASP A O 1
ATOM 757 N N . LEU A 1 98 ? 16.775 -7.154 -38.827 1.00 91.06 98 LEU A N 1
ATOM 758 C CA . LEU A 1 98 ? 15.330 -7.205 -39.034 1.00 91.06 98 LEU A CA 1
ATOM 759 C C . LEU A 1 98 ? 14.939 -6.666 -40.422 1.00 91.06 98 LEU A C 1
ATOM 761 O O . LEU A 1 98 ? 15.479 -5.644 -40.854 1.00 91.06 98 LEU A O 1
ATOM 765 N N . PRO A 1 99 ? 13.902 -7.237 -41.076 1.00 90.25 99 PRO A N 1
ATOM 766 C CA . PRO A 1 99 ? 13.361 -6.725 -42.340 1.00 90.25 99 PRO A CA 1
ATOM 767 C C . PRO A 1 99 ? 13.031 -5.231 -42.279 1.00 90.25 99 PRO A C 1
ATOM 769 O O . PRO A 1 99 ? 12.814 -4.692 -41.200 1.00 90.25 99 PRO A O 1
ATOM 772 N N . GLN A 1 100 ? 12.928 -4.537 -43.409 1.00 87.25 100 GLN A N 1
ATOM 773 C CA . GLN A 1 100 ? 12.559 -3.116 -43.399 1.00 87.25 100 GLN A CA 1
ATOM 774 C C . GLN A 1 100 ? 11.207 -2.883 -42.692 1.00 87.25 100 GLN A C 1
ATOM 776 O O . GLN A 1 100 ? 10.242 -3.609 -42.930 1.00 87.25 100 GLN A O 1
ATOM 781 N N . PHE A 1 101 ? 11.145 -1.868 -41.823 1.00 89.56 101 PHE A N 1
ATOM 782 C CA . PHE A 1 101 ? 9.906 -1.411 -41.190 1.00 89.56 101 PHE A CA 1
ATOM 783 C C . PHE A 1 101 ? 9.429 -0.078 -41.808 1.00 89.56 101 PHE A C 1
ATOM 785 O O . PHE A 1 101 ? 10.265 0.796 -42.072 1.00 89.56 101 PHE A O 1
ATOM 792 N N . PRO A 1 102 ? 8.112 0.116 -42.010 1.00 90.44 102 PRO A N 1
ATOM 793 C CA . PRO A 1 102 ? 7.056 -0.892 -41.902 1.00 90.44 102 PRO A CA 1
ATOM 794 C C . PRO A 1 102 ? 7.135 -1.927 -43.044 1.00 90.44 102 PRO A C 1
ATOM 796 O O . PRO A 1 102 ? 7.776 -1.657 -44.064 1.00 90.44 102 PRO A O 1
ATOM 799 N N . PRO A 1 103 ? 6.514 -3.112 -42.890 1.00 86.31 103 PRO A N 1
ATOM 800 C CA . PRO A 1 103 ? 6.431 -4.097 -43.965 1.00 86.31 103 PRO A CA 1
ATOM 801 C C . PRO A 1 103 ? 5.765 -3.487 -45.203 1.00 86.31 103 PRO A C 1
ATOM 803 O O . PRO A 1 103 ? 4.801 -2.730 -45.076 1.00 86.31 103 PRO A O 1
ATOM 806 N N . LYS A 1 104 ? 6.261 -3.821 -46.398 1.00 84.81 104 LYS A N 1
ATOM 807 C CA . LYS A 1 104 ? 5.565 -3.480 -47.645 1.00 84.81 104 LYS A CA 1
ATOM 808 C C . LYS A 1 104 ? 4.278 -4.309 -47.703 1.00 84.81 104 LYS A C 1
ATOM 810 O O . LYS A 1 104 ? 4.363 -5.533 -47.622 1.00 84.81 104 LYS A O 1
ATOM 815 N N . LEU A 1 105 ? 3.133 -3.628 -47.765 1.00 74.06 105 LEU A N 1
ATOM 816 C CA . LEU A 1 105 ? 1.824 -4.240 -48.016 1.00 74.06 105 LEU A CA 1
ATOM 817 C C . LEU A 1 105 ? 1.732 -4.745 -49.458 1.00 74.06 105 LEU A C 1
ATOM 819 O O . LEU A 1 105 ? 2.328 -4.083 -50.342 1.00 74.06 105 LEU A O 1
#

Sequence (105 aa):
MATAPSAKDFFNPETHDIIEKYLAGKAGVSTEDRLRMIKLVKDIGSSYEDVLTIHAEGSLEAQKLSILQLAEFDRYKAAAMRAAQINNRKGHALFDDLPQFPPKL

Radius of gyration: 29.82 Å; chains: 1; bounding box: 56×16×82 Å